Protein AF-A0A6B0GF73-F1 (afdb_monomer)

pLDDT: mean 92.75, std 5.47, range [61.56, 98.31]

Foldseek 3Di:
DDWDADPPDDQFFDFLVRQQCVPVVDPFFQWKKFADDDLVVQCVQHNNDGDPRGTFWIWTDGPFWIWTWGQDDDPVGTHIITPGIDTCPDPVVVVVVVVSVNIDISYHDDPD

Radius of gyration: 13.66 Å; Cα contacts (8 Å, |Δi|>4): 208; chains: 1; bounding box: 36×26×37 Å

Solvent-accessible surface area (backbone atoms only — not comparable to full-atom values): 6375 Å² total; per-residue (Å²): 128,75,74,41,77,38,83,93,60,63,83,60,69,38,40,57,65,58,51,33,49,49,50,76,77,32,94,62,41,43,22,29,33,34,51,86,71,56,71,69,64,42,24,75,62,71,34,95,76,52,62,96,49,59,34,45,37,41,34,41,28,37,94,59,31,38,37,38,36,35,51,42,75,50,101,86,48,59,39,42,25,27,62,52,74,37,44,53,88,42,77,61,21,54,54,47,56,64,57,47,70,74,37,45,77,72,29,74,58,80,89,124

Structure (mmCIF, N/CA/C/O backbone):
data_AF-A0A6B0GF73-F1
#
_entry.id   AF-A0A6B0GF73-F1
#
loop_
_atom_site.group_PDB
_atom_site.id
_atom_site.type_symbol
_atom_site.label_atom_id
_atom_site.label_alt_id
_atom_site.label_comp_id
_atom_site.label_asym_id
_atom_site.label_entity_id
_atom_site.label_seq_id
_atom_site.pdbx_PDB_ins_code
_atom_site.Cartn_x
_atom_site.Cartn_y
_atom_site.Cartn_z
_atom_site.occupancy
_atom_site.B_iso_or_equiv
_atom_site.auth_seq_id
_atom_site.auth_comp_id
_atom_site.auth_asym_id
_atom_site.auth_atom_id
_atom_site.pdbx_PDB_model_num
ATOM 1 N N . MET A 1 1 ? 9.532 2.395 13.136 1.00 61.56 1 MET A N 1
ATOM 2 C CA . MET A 1 1 ? 9.989 1.003 12.900 1.00 61.56 1 MET A CA 1
ATOM 3 C C . MET A 1 1 ? 10.936 0.989 11.703 1.00 61.56 1 MET A C 1
ATOM 5 O O . MET A 1 1 ? 11.073 2.030 11.071 1.00 61.56 1 MET A O 1
ATOM 9 N N . ARG A 1 2 ? 11.662 -0.106 11.435 1.00 79.88 2 ARG A N 1
ATOM 10 C CA . ARG A 1 2 ? 12.432 -0.237 10.180 1.00 79.88 2 ARG A CA 1
ATOM 11 C C . ARG A 1 2 ? 11.573 -0.987 9.157 1.00 79.88 2 ARG A C 1
ATOM 13 O O . ARG A 1 2 ? 10.856 -1.876 9.597 1.00 79.88 2 ARG A O 1
ATOM 20 N N . PRO A 1 3 ? 11.682 -0.682 7.854 1.00 89.81 3 PRO A N 1
ATOM 21 C CA . PRO A 1 3 ? 10.951 -1.413 6.828 1.00 89.81 3 PRO A CA 1
ATOM 22 C C . PRO A 1 3 ? 11.380 -2.882 6.772 1.00 89.81 3 PRO A C 1
ATOM 24 O O . PRO A 1 3 ? 12.570 -3.199 6.907 1.00 89.81 3 PRO A O 1
ATOM 27 N N . GLU A 1 4 ? 10.408 -3.758 6.548 1.00 93.69 4 GLU A N 1
ATOM 28 C CA . GLU A 1 4 ? 10.579 -5.208 6.417 1.00 93.69 4 GLU A CA 1
ATOM 29 C C . GLU A 1 4 ? 10.070 -5.675 5.048 1.00 93.69 4 GLU A C 1
ATOM 31 O O . GLU A 1 4 ? 9.201 -5.018 4.480 1.00 93.69 4 GLU A O 1
ATOM 36 N N . PRO A 1 5 ? 10.600 -6.769 4.470 1.00 94.50 5 PRO A N 1
ATOM 37 C CA . PRO A 1 5 ? 10.071 -7.313 3.219 1.00 94.50 5 PRO A CA 1
ATOM 38 C C . PRO A 1 5 ? 8.569 -7.588 3.326 1.00 94.50 5 PRO A C 1
ATOM 40 O O . PRO A 1 5 ? 8.123 -8.186 4.302 1.00 94.50 5 PRO A O 1
ATOM 43 N N . ALA A 1 6 ? 7.799 -7.163 2.327 1.00 94.94 6 ALA A N 1
ATOM 44 C CA . ALA A 1 6 ? 6.374 -7.454 2.277 1.00 94.94 6 ALA A CA 1
ATOM 45 C C . ALA A 1 6 ? 6.160 -8.824 1.612 1.00 94.94 6 ALA A C 1
ATOM 47 O O . ALA A 1 6 ? 6.121 -8.936 0.386 1.00 94.94 6 ALA A O 1
ATOM 48 N N . ASP A 1 7 ? 6.082 -9.887 2.414 1.00 90.12 7 ASP A N 1
ATOM 49 C CA . ASP A 1 7 ? 5.853 -11.242 1.903 1.00 90.12 7 ASP A CA 1
ATOM 50 C C . ASP A 1 7 ? 4.513 -11.336 1.150 1.00 90.12 7 ASP A C 1
ATOM 52 O O . ASP A 1 7 ? 3.497 -10.792 1.578 1.00 90.12 7 ASP A O 1
ATOM 56 N N . GLY A 1 8 ? 4.509 -12.036 0.011 1.00 89.88 8 GLY A N 1
ATOM 57 C CA . GLY A 1 8 ? 3.320 -12.206 -0.835 1.00 89.88 8 GLY A CA 1
ATOM 58 C C . GLY A 1 8 ? 3.071 -11.082 -1.846 1.00 89.88 8 GLY A C 1
ATOM 59 O O . GLY A 1 8 ? 2.190 -11.227 -2.691 1.00 89.88 8 GLY A O 1
ATOM 60 N N . TRP A 1 9 ? 3.863 -10.007 -1.816 1.00 95.19 9 TRP A N 1
ATOM 61 C CA . TRP A 1 9 ? 3.812 -8.943 -2.819 1.00 95.19 9 TRP A CA 1
ATOM 62 C C . TRP A 1 9 ? 4.583 -9.324 -4.095 1.00 95.19 9 TRP A C 1
ATOM 64 O O . TRP A 1 9 ? 5.525 -10.120 -4.032 1.00 95.19 9 TRP A O 1
ATOM 74 N N . PRO A 1 10 ? 4.197 -8.787 -5.268 1.00 94.75 10 PRO A N 1
ATOM 75 C CA . PRO A 1 10 ? 4.852 -9.105 -6.538 1.00 94.75 10 PRO A CA 1
ATOM 76 C C . PRO A 1 10 ? 6.295 -8.581 -6.609 1.00 94.75 10 PRO A C 1
ATOM 78 O O . PRO A 1 10 ? 6.673 -7.665 -5.893 1.00 94.75 10 PRO A O 1
ATOM 81 N N . ASP A 1 11 ? 7.111 -9.099 -7.531 1.00 92.38 11 ASP A N 1
ATOM 82 C CA . ASP A 1 11 ? 8.503 -8.639 -7.710 1.00 92.38 11 ASP A CA 1
ATOM 83 C C . ASP A 1 11 ? 8.628 -7.231 -8.342 1.00 92.38 11 ASP A C 1
ATOM 85 O O . ASP A 1 11 ? 9.710 -6.637 -8.346 1.00 92.38 11 ASP A O 1
ATOM 89 N N . GLY A 1 12 ? 7.535 -6.692 -8.890 1.00 93.44 12 GLY A N 1
ATOM 90 C CA . GLY A 1 12 ? 7.474 -5.406 -9.592 1.00 93.44 12 GLY A CA 1
ATOM 91 C C . GLY A 1 12 ? 6.456 -4.430 -8.991 1.00 93.44 12 GLY A C 1
ATOM 92 O O . GLY A 1 12 ? 5.748 -4.792 -8.048 1.00 93.44 12 GLY A O 1
ATOM 93 N N . PRO A 1 13 ? 6.350 -3.206 -9.543 1.00 96.25 13 PRO A N 1
ATOM 94 C CA . PRO A 1 13 ? 5.303 -2.267 -9.152 1.00 96.25 13 PRO A CA 1
ATOM 95 C C . PRO A 1 13 ? 3.922 -2.873 -9.415 1.00 96.25 13 PRO A C 1
ATOM 97 O O . PRO A 1 13 ? 3.753 -3.734 -10.286 1.00 96.25 13 PRO A O 1
ATOM 100 N N . LEU A 1 14 ? 2.920 -2.401 -8.682 1.00 97.06 14 LEU A N 1
ATOM 101 C CA . LEU A 1 14 ? 1.539 -2.741 -8.987 1.00 97.06 14 LEU A CA 1
ATOM 102 C C . LEU A 1 14 ? 1.059 -1.917 -10.180 1.00 97.06 14 LEU A C 1
ATOM 104 O O . LEU A 1 14 ? 1.572 -0.839 -10.455 1.00 97.06 14 LEU A O 1
ATOM 108 N N . SER A 1 15 ? 0.048 -2.426 -10.874 1.00 96.50 15 SER A N 1
ATOM 109 C CA . SER A 1 15 ? -0.821 -1.575 -11.692 1.00 96.50 15 SER A CA 1
ATOM 110 C C . SER A 1 15 ? -1.914 -0.985 -10.810 1.00 96.50 15 SER A C 1
ATOM 112 O O . SER A 1 15 ? -2.277 -1.579 -9.789 1.00 96.50 15 SER A O 1
ATOM 114 N N . GLU A 1 16 ? -2.533 0.111 -11.240 1.00 95.69 16 GLU A N 1
ATOM 115 C CA . GLU A 1 16 ? -3.712 0.659 -10.562 1.00 95.69 16 GLU A CA 1
ATOM 116 C C . GLU A 1 16 ? -4.832 -0.391 -10.450 1.00 95.69 16 GLU A C 1
ATOM 118 O O . GLU A 1 16 ? -5.538 -0.459 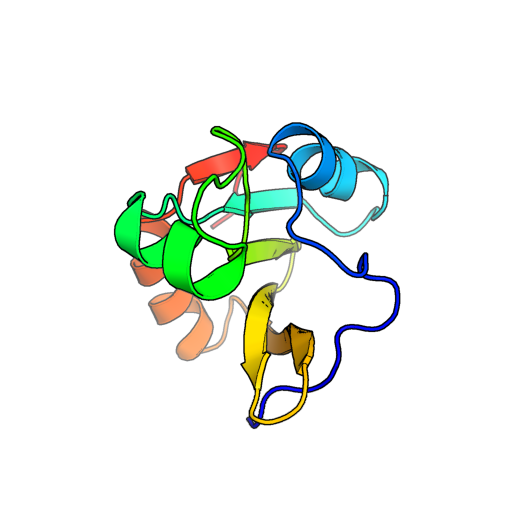-9.447 1.00 95.69 16 GLU A O 1
ATOM 123 N N . ARG A 1 17 ? -4.984 -1.266 -11.454 1.00 96.62 17 ARG A N 1
ATOM 124 C CA . ARG A 1 17 ? -5.918 -2.399 -11.386 1.00 96.62 17 ARG A CA 1
ATOM 125 C C . ARG A 1 17 ? -5.537 -3.385 -10.278 1.00 96.62 17 ARG A C 1
ATOM 127 O O . ARG A 1 17 ? -6.403 -3.753 -9.495 1.00 96.62 17 ARG A O 1
ATOM 134 N N . ALA A 1 18 ? -4.276 -3.810 -10.219 1.00 96.56 18 ALA A N 1
ATOM 135 C CA . ALA A 1 18 ? -3.830 -4.759 -9.201 1.00 96.56 18 ALA A CA 1
ATOM 136 C C . ALA A 1 18 ? -3.950 -4.173 -7.786 1.00 96.56 18 ALA A C 1
ATOM 138 O O . ALA A 1 18 ? -4.338 -4.886 -6.870 1.00 96.56 18 ALA A O 1
ATOM 139 N N . ALA A 1 19 ? -3.704 -2.869 -7.618 1.00 96.81 19 ALA A N 1
ATOM 140 C CA . ALA A 1 19 ? -3.940 -2.183 -6.351 1.00 96.81 19 ALA A CA 1
ATOM 141 C C . ALA A 1 19 ? -5.422 -2.233 -5.942 1.00 96.81 19 ALA A C 1
ATOM 143 O O . ALA A 1 19 ? -5.729 -2.513 -4.790 1.00 96.81 19 ALA A O 1
ATOM 144 N N . ARG A 1 20 ? -6.360 -2.035 -6.878 1.00 96.69 20 ARG A N 1
ATOM 145 C CA . ARG A 1 20 ? -7.799 -2.173 -6.586 1.00 96.69 20 ARG A CA 1
ATOM 146 C C . ARG A 1 20 ? -8.195 -3.578 -6.164 1.00 96.69 20 ARG A C 1
ATOM 148 O O . ARG A 1 20 ? -9.041 -3.722 -5.285 1.00 96.69 20 ARG A O 1
ATOM 155 N N . ASP A 1 21 ? -7.608 -4.586 -6.803 1.00 96.69 21 ASP A N 1
ATOM 156 C CA . ASP A 1 21 ? -7.927 -5.986 -6.533 1.00 96.69 21 ASP A CA 1
ATOM 157 C C . ASP A 1 21 ? -7.559 -6.379 -5.077 1.00 96.69 21 ASP A C 1
ATOM 159 O O . ASP A 1 21 ? -8.237 -7.229 -4.500 1.00 96.69 21 ASP A O 1
ATOM 163 N N . LEU A 1 22 ? -6.630 -5.656 -4.419 1.00 94.94 22 LEU A N 1
ATOM 164 C CA . LEU A 1 22 ? -6.284 -5.847 -2.996 1.00 94.94 22 LEU A CA 1
ATOM 165 C C . LEU A 1 22 ? -7.474 -5.690 -2.038 1.00 94.94 22 LEU A C 1
ATOM 167 O O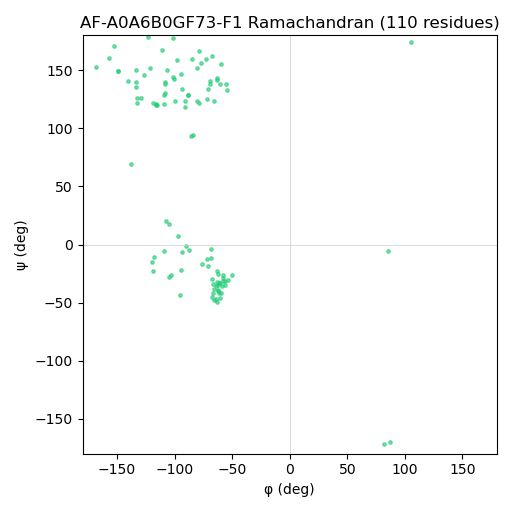 . LEU A 1 22 ? -7.484 -6.330 -0.989 1.00 94.94 22 LEU A O 1
ATOM 171 N N . LEU A 1 23 ? -8.481 -4.880 -2.392 1.00 94.94 23 LEU A N 1
ATOM 172 C CA . LEU A 1 23 ? -9.714 -4.757 -1.602 1.00 94.94 23 LEU A CA 1
ATOM 173 C C . LEU A 1 23 ? -10.483 -6.086 -1.538 1.00 94.94 23 LEU A C 1
ATOM 175 O O . LEU A 1 23 ? -11.173 -6.360 -0.566 1.00 94.94 23 LEU A O 1
ATOM 179 N N . PHE A 1 24 ? -10.407 -6.900 -2.591 1.00 91.75 24 PHE A N 1
ATOM 180 C CA . PHE A 1 24 ? -11.146 -8.160 -2.686 1.00 91.75 24 PHE A CA 1
ATOM 181 C C . PHE A 1 24 ? -10.324 -9.365 -2.224 1.00 91.75 24 PHE A C 1
ATOM 183 O O . PHE A 1 24 ? -10.903 -10.389 -1.865 1.00 91.75 24 PHE A O 1
ATOM 190 N N . ASP A 1 25 ? -8.995 -9.249 -2.223 1.00 91.12 25 ASP A N 1
ATOM 191 C CA . ASP A 1 25 ? -8.087 -10.293 -1.739 1.00 91.12 25 ASP A CA 1
ATOM 192 C C . ASP A 1 25 ? -8.026 -10.369 -0.203 1.00 91.12 25 ASP A C 1
ATOM 194 O O . ASP A 1 25 ? -7.576 -11.377 0.350 1.00 91.12 25 ASP A O 1
ATOM 198 N N . ARG A 1 26 ? -8.484 -9.322 0.495 1.00 90.12 26 ARG A N 1
ATOM 199 C CA . ARG A 1 26 ? -8.470 -9.219 1.958 1.00 90.12 26 ARG A CA 1
ATOM 200 C C . ARG A 1 26 ? -9.816 -8.753 2.503 1.00 90.12 26 ARG A C 1
ATOM 202 O O . ARG A 1 26 ? -10.279 -7.670 2.179 1.00 90.12 26 ARG A O 1
ATOM 209 N N . GLU A 1 27 ? -10.419 -9.562 3.372 1.00 90.50 27 GLU A N 1
ATOM 210 C CA . GLU A 1 27 ? -11.743 -9.282 3.956 1.00 90.50 27 GLU A CA 1
ATOM 211 C C . GLU A 1 27 ? -11.736 -8.125 4.969 1.00 90.50 27 GLU A C 1
ATOM 213 O O . GLU A 1 27 ? -12.792 -7.581 5.276 1.00 90.50 27 GLU A O 1
ATOM 218 N N . ASP A 1 28 ? -10.567 -7.763 5.500 1.00 93.25 28 ASP A N 1
ATOM 219 C CA . ASP A 1 28 ? -10.392 -6.741 6.534 1.00 93.25 28 ASP A CA 1
ATOM 220 C C . ASP A 1 28 ? -10.085 -5.337 5.984 1.00 93.25 28 ASP A C 1
ATOM 222 O O . ASP A 1 28 ? -10.035 -4.372 6.746 1.00 93.25 28 ASP A 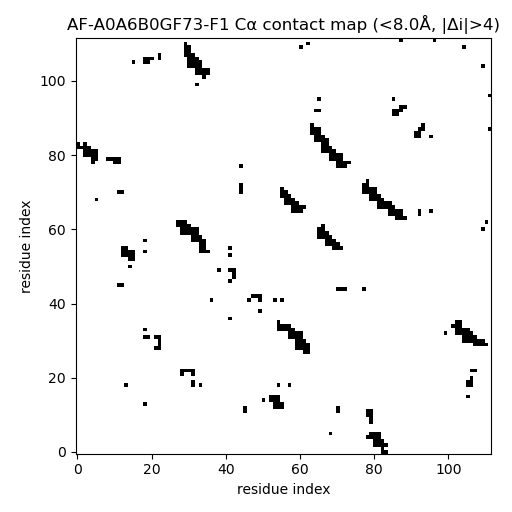O 1
ATOM 226 N N . VAL A 1 29 ? -9.875 -5.211 4.670 1.00 96.44 29 VAL A N 1
ATOM 227 C CA . VAL A 1 29 ? -9.557 -3.939 4.011 1.00 96.44 29 VAL A CA 1
ATOM 228 C C . VAL A 1 29 ? -10.849 -3.229 3.611 1.00 96.44 29 VAL A C 1
ATOM 230 O O . VAL A 1 29 ? -11.700 -3.799 2.932 1.00 96.44 29 VAL A O 1
ATOM 233 N N . VAL A 1 30 ? -10.979 -1.958 3.994 1.00 96.94 30 VAL A N 1
ATOM 234 C CA . VAL A 1 30 ? -12.144 -1.108 3.686 1.00 96.94 30 VAL A CA 1
ATOM 235 C C . VAL A 1 30 ? -11.849 -0.085 2.589 1.00 96.94 30 VAL A C 1
ATOM 237 O O . VAL A 1 30 ? -12.744 0.279 1.823 1.00 96.94 30 VAL A O 1
ATOM 240 N N . ALA A 1 31 ? -10.585 0.330 2.450 1.00 97.56 31 ALA A N 1
ATOM 241 C CA . ALA A 1 31 ? -10.139 1.204 1.371 1.00 97.56 31 ALA A CA 1
ATOM 242 C C . ALA A 1 31 ? -8.682 0.940 0.966 1.00 97.56 31 ALA A C 1
ATOM 244 O O . ALA A 1 31 ? -7.836 0.577 1.786 1.00 97.56 31 ALA A O 1
ATOM 245 N N . VAL A 1 32 ? -8.386 1.169 -0.314 1.00 98.12 32 VAL A N 1
ATOM 246 C CA . VAL A 1 32 ? -7.029 1.126 -0.870 1.00 98.12 32 VAL A CA 1
ATOM 247 C C . VAL A 1 32 ? -6.648 2.509 -1.368 1.00 98.12 32 VAL A C 1
ATOM 249 O O . VAL A 1 32 ? -7.283 3.059 -2.274 1.00 98.12 32 VAL A O 1
ATOM 252 N N . TRP A 1 33 ? -5.571 3.035 -0.801 1.00 98.31 33 TRP A N 1
ATOM 253 C CA . TRP A 1 33 ? -5.005 4.334 -1.122 1.00 98.31 33 TRP A CA 1
ATOM 254 C C . TRP A 1 33 ? -3.696 4.169 -1.883 1.00 98.31 33 TRP A C 1
ATOM 256 O O . TRP A 1 33 ? -2.875 3.324 -1.527 1.00 98.31 33 TRP A O 1
ATOM 266 N N . VAL A 1 34 ? -3.476 5.006 -2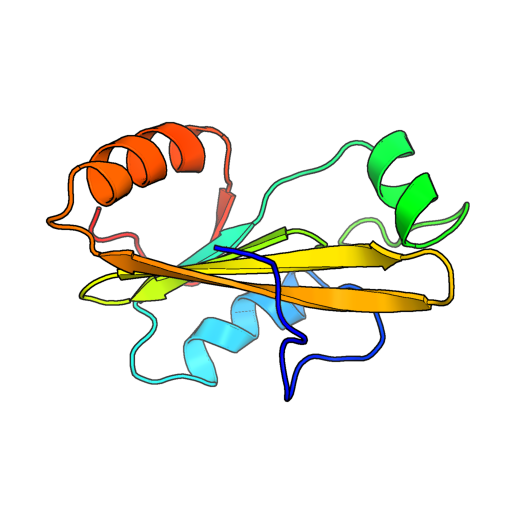.893 1.00 97.75 34 VAL A N 1
ATOM 267 C CA . VAL A 1 34 ? -2.215 5.066 -3.640 1.00 97.75 34 VAL A CA 1
ATOM 268 C C . VAL A 1 34 ? -1.689 6.493 -3.666 1.00 97.75 34 VAL A C 1
ATOM 270 O O . VAL A 1 34 ? -2.475 7.443 -3.716 1.00 97.75 34 VAL A O 1
ATOM 273 N N . MET A 1 35 ? -0.368 6.647 -3.636 1.00 95.62 35 MET A N 1
ATOM 274 C CA . MET A 1 35 ? 0.259 7.936 -3.921 1.00 95.62 35 MET A CA 1
ATOM 275 C C . MET A 1 35 ? 0.514 8.046 -5.422 1.00 95.62 35 MET A C 1
ATOM 277 O O . MET A 1 35 ? 1.130 7.160 -6.019 1.00 95.62 35 MET A O 1
ATOM 281 N N . ASP A 1 36 ? 0.062 9.147 -6.017 1.00 93.38 36 ASP A N 1
ATOM 282 C CA . ASP A 1 36 ? 0.421 9.489 -7.387 1.00 93.38 36 ASP A CA 1
ATOM 283 C C . ASP A 1 36 ? 1.828 10.103 -7.395 1.00 93.38 36 ASP A C 1
ATOM 285 O O . ASP A 1 36 ? 2.089 11.114 -6.740 1.00 93.38 36 ASP A O 1
ATOM 289 N N . HIS A 1 37 ? 2.736 9.483 -8.147 1.00 91.19 37 HIS A N 1
ATOM 290 C CA . HIS A 1 37 ? 4.118 9.936 -8.297 1.00 91.19 37 HIS A CA 1
ATOM 291 C C . HIS A 1 37 ? 4.350 10.557 -9.664 1.00 91.19 37 HIS A C 1
ATOM 293 O O . HIS A 1 37 ? 3.741 10.166 -10.658 1.00 91.19 37 HIS A O 1
ATOM 299 N N . ASP A 1 38 ? 5.273 11.510 -9.729 1.00 90.25 38 ASP A N 1
ATOM 300 C CA . ASP A 1 38 ? 5.719 12.046 -11.006 1.00 90.25 38 ASP A CA 1
ATOM 301 C C . ASP A 1 38 ? 6.613 11.042 -11.762 1.00 90.25 38 ASP A C 1
ATOM 303 O O . ASP A 1 38 ? 7.232 10.145 -11.181 1.00 90.25 38 ASP A O 1
ATOM 307 N N . GLU A 1 39 ? 6.722 11.231 -13.078 1.00 88.19 39 GLU A N 1
ATOM 308 C CA . GLU A 1 39 ? 7.491 10.360 -13.976 1.00 88.19 39 GLU A CA 1
ATOM 309 C C . GLU A 1 39 ? 8.966 10.218 -13.562 1.00 88.19 39 GLU A C 1
ATOM 311 O O . GLU A 1 39 ? 9.555 9.153 -13.755 1.00 88.19 39 GLU A O 1
ATOM 316 N N . THR A 1 40 ? 9.575 11.245 -12.953 1.00 90.38 40 THR A N 1
ATOM 317 C CA . THR A 1 40 ? 10.976 11.185 -12.497 1.00 90.38 40 THR A CA 1
ATOM 318 C C . THR A 1 40 ? 11.119 10.204 -11.343 1.00 90.38 40 THR A C 1
ATOM 320 O O . THR A 1 40 ? 12.037 9.380 -11.336 1.00 90.38 40 THR A O 1
ATOM 323 N N . THR A 1 41 ? 10.201 10.283 -10.379 1.00 89.38 41 THR A N 1
ATOM 324 C CA . THR A 1 41 ? 10.172 9.400 -9.211 1.00 89.38 41 THR A CA 1
ATOM 325 C C . THR A 1 41 ? 9.921 7.953 -9.629 1.00 89.38 41 THR A C 1
ATOM 327 O O . THR A 1 41 ? 10.677 7.060 -9.238 1.00 89.38 41 THR A O 1
ATOM 330 N N . LEU A 1 42 ? 8.938 7.717 -10.504 1.00 90.75 42 LEU A N 1
ATOM 331 C CA . LEU A 1 42 ? 8.679 6.384 -11.051 1.00 90.75 42 LEU A CA 1
ATOM 332 C C . LEU A 1 42 ? 9.888 5.858 -11.829 1.00 90.75 42 LEU A C 1
ATOM 334 O O . LEU A 1 42 ? 10.345 4.743 -11.580 1.00 90.75 42 LEU A O 1
ATOM 338 N N . SER A 1 43 ? 10.486 6.676 -12.697 1.00 90.50 43 SER A N 1
ATOM 339 C CA . SER A 1 43 ? 11.617 6.242 -13.522 1.00 90.50 43 SER A CA 1
ATOM 340 C C . SER A 1 43 ? 12.829 5.789 -12.705 1.00 90.50 43 SER A C 1
ATOM 342 O O . SER A 1 43 ? 13.553 4.873 -13.102 1.00 90.50 43 SER A O 1
ATOM 344 N N . ALA A 1 44 ? 13.052 6.411 -11.545 1.00 89.81 44 ALA A N 1
ATOM 345 C CA . ALA A 1 44 ? 14.123 6.031 -10.632 1.00 89.81 44 ALA A CA 1
ATOM 346 C C . ALA A 1 44 ? 13.904 4.651 -9.983 1.00 89.81 44 ALA A C 1
ATOM 348 O O . ALA A 1 44 ? 14.880 3.972 -9.663 1.00 89.81 44 ALA A O 1
ATOM 349 N N . LEU A 1 45 ? 12.648 4.231 -9.795 1.00 89.50 45 LEU A N 1
ATOM 350 C CA . LEU A 1 45 ? 12.289 2.981 -9.115 1.00 89.50 45 LEU A CA 1
ATOM 351 C C . LEU A 1 45 ? 12.064 1.815 -10.081 1.00 89.50 45 LEU A C 1
ATOM 353 O O . LEU A 1 45 ? 12.530 0.704 -9.820 1.00 89.50 45 LEU A O 1
ATOM 357 N N . VAL A 1 46 ? 11.354 2.061 -11.184 1.00 89.88 46 VAL A N 1
ATOM 358 C CA . VAL A 1 46 ? 10.899 1.018 -12.121 1.00 89.88 46 VAL A CA 1
ATOM 359 C C . VAL A 1 46 ? 11.627 1.044 -13.471 1.00 89.88 46 VAL A C 1
ATOM 361 O O . VAL A 1 46 ? 11.479 0.114 -14.261 1.00 89.88 46 VAL A O 1
ATOM 364 N N . GLY A 1 47 ? 12.483 2.045 -13.708 1.00 88.38 47 GLY A N 1
ATOM 365 C CA . GLY A 1 47 ? 13.289 2.186 -14.924 1.00 88.38 47 GLY A CA 1
ATOM 366 C C . GLY A 1 47 ? 12.779 3.277 -15.876 1.00 88.38 47 GLY A C 1
ATOM 367 O O . GLY A 1 47 ? 11.730 3.854 -15.639 1.00 88.38 47 GLY A O 1
ATOM 368 N N . PRO A 1 48 ? 13.504 3.571 -16.971 1.00 86.81 48 PRO A N 1
ATOM 369 C CA . PRO A 1 48 ? 13.333 4.791 -17.778 1.00 86.81 48 PRO A CA 1
ATOM 370 C C . PRO A 1 48 ? 12.020 4.907 -18.574 1.00 86.81 48 PRO A C 1
ATOM 372 O O . PRO A 1 48 ? 11.828 5.913 -19.245 1.00 86.81 48 PRO A O 1
ATOM 375 N N . ASP A 1 49 ? 11.174 3.880 -18.553 1.00 86.62 49 ASP A N 1
ATOM 376 C CA . ASP A 1 49 ? 9.877 3.830 -19.238 1.00 86.62 49 ASP A CA 1
ATOM 377 C C . ASP A 1 49 ? 8.867 3.181 -18.270 1.00 86.62 49 ASP A C 1
ATOM 379 O O . ASP A 1 49 ? 8.533 1.999 -18.413 1.00 86.62 49 ASP A O 1
ATOM 383 N N . PRO A 1 50 ? 8.501 3.880 -17.175 1.00 86.94 50 PRO A N 1
ATOM 384 C CA . PRO A 1 50 ? 7.540 3.359 -16.214 1.00 86.94 50 PRO A CA 1
ATOM 385 C C . PRO A 1 50 ? 6.171 3.174 -16.887 1.00 86.94 50 PRO A C 1
ATOM 387 O O . PRO A 1 50 ? 5.772 4.023 -17.683 1.00 86.94 50 PRO A O 1
ATOM 390 N N . PRO A 1 51 ? 5.409 2.119 -16.550 1.00 88.88 51 PRO A N 1
ATOM 391 C CA . PRO A 1 51 ? 3.999 2.062 -16.919 1.00 88.88 51 PRO A CA 1
ATOM 392 C C . PRO A 1 51 ? 3.253 3.300 -16.404 1.00 88.88 51 PRO A C 1
ATOM 394 O O . PRO A 1 51 ? 3.453 3.699 -15.256 1.00 88.88 51 PRO A O 1
ATOM 397 N N . ASP A 1 52 ? 2.361 3.866 -17.223 1.00 88.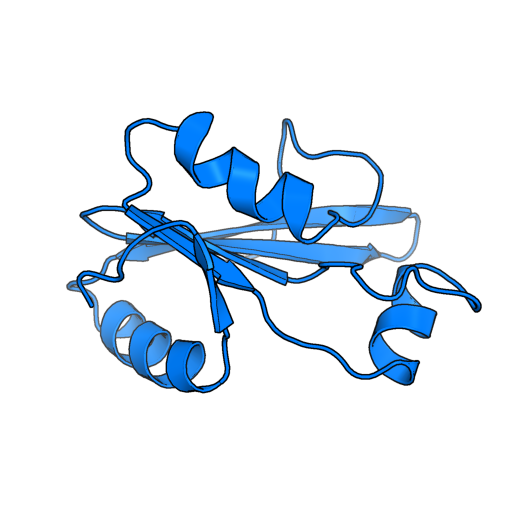44 52 ASP A N 1
ATOM 398 C CA . ASP A 1 52 ? 1.574 5.060 -16.866 1.00 88.44 52 ASP A CA 1
ATOM 399 C C . ASP A 1 52 ? 0.722 4.860 -15.598 1.00 88.44 52 ASP A C 1
ATOM 401 O O . ASP A 1 52 ? 0.375 5.818 -14.912 1.00 88.44 52 ASP A O 1
ATOM 405 N N . ASP A 1 53 ? 0.361 3.612 -15.295 1.00 93.06 53 ASP A N 1
ATOM 406 C CA . ASP A 1 53 ? -0.447 3.211 -14.145 1.00 93.06 53 ASP A CA 1
ATOM 407 C C . ASP A 1 53 ? 0.367 2.495 -13.055 1.00 93.06 53 ASP A C 1
ATOM 409 O O . ASP A 1 53 ? -0.204 1.764 -12.239 1.00 93.06 53 ASP A O 1
ATOM 413 N N . ALA A 1 54 ? 1.694 2.674 -13.046 1.00 95.50 54 ALA A N 1
ATOM 414 C CA . ALA A 1 54 ? 2.570 2.089 -12.041 1.00 95.50 54 ALA A CA 1
ATOM 415 C C . ALA A 1 54 ? 2.300 2.679 -10.650 1.00 95.50 54 ALA A C 1
ATOM 417 O O . ALA A 1 54 ? 2.428 3.878 -10.411 1.00 95.50 54 ALA A O 1
ATOM 418 N N . VAL A 1 55 ? 1.995 1.796 -9.706 1.00 96.94 55 VAL A N 1
ATOM 419 C CA . VAL A 1 55 ? 1.774 2.097 -8.295 1.00 96.94 55 VAL A CA 1
ATOM 420 C C . VAL A 1 55 ? 2.942 1.539 -7.490 1.00 96.94 55 VAL A C 1
ATOM 422 O O . VAL A 1 55 ? 3.210 0.333 -7.505 1.00 96.94 55 VAL A O 1
ATOM 425 N N . VAL A 1 56 ? 3.630 2.432 -6.780 1.00 96.69 56 VAL A N 1
ATOM 426 C CA . VAL A 1 56 ? 4.803 2.114 -5.949 1.00 96.69 56 VAL A CA 1
ATOM 427 C C . VAL A 1 56 ? 4.597 2.420 -4.469 1.00 96.69 56 VAL A C 1
ATOM 429 O O . VAL A 1 56 ? 5.388 1.950 -3.668 1.00 96.69 56 VAL A O 1
ATOM 432 N N . ASP A 1 57 ? 3.529 3.119 -4.086 1.00 97.25 57 ASP A N 1
ATOM 433 C CA . ASP A 1 57 ? 3.160 3.347 -2.686 1.00 97.25 57 ASP A CA 1
ATOM 434 C C . ASP A 1 57 ? 1.676 3.059 -2.493 1.00 97.25 57 ASP A C 1
ATOM 436 O O . ASP A 1 57 ? 0.826 3.598 -3.209 1.00 97.25 57 ASP A O 1
ATOM 440 N N . VAL A 1 58 ? 1.382 2.187 -1.531 1.00 97.88 58 VAL A N 1
ATOM 441 C CA . VAL A 1 58 ? 0.035 1.712 -1.217 1.00 97.88 58 VAL A CA 1
ATOM 442 C C . VAL A 1 58 ? -0.186 1.775 0.283 1.00 97.88 58 VAL A C 1
ATOM 444 O O . VAL A 1 58 ? 0.651 1.322 1.065 1.00 97.88 58 VAL A O 1
ATOM 447 N N . VAL A 1 59 ? -1.349 2.278 0.681 1.00 97.81 59 VAL A N 1
ATOM 448 C CA . VAL A 1 59 ? -1.841 2.159 2.052 1.00 97.81 59 VAL A CA 1
ATOM 449 C C . VAL A 1 59 ? -3.144 1.377 2.024 1.00 97.81 59 VAL A C 1
ATOM 451 O O . VAL A 1 59 ? -4.099 1.765 1.348 1.00 97.81 59 VAL A O 1
ATOM 454 N N . LEU A 1 60 ? -3.171 0.264 2.751 1.00 97.44 60 LEU A N 1
ATOM 455 C CA . LEU A 1 60 ? -4.393 -0.487 3.006 1.00 97.44 60 LEU A CA 1
ATOM 456 C C . LEU A 1 60 ? -5.007 0.051 4.291 1.00 97.44 60 LEU A C 1
ATOM 458 O O . LEU A 1 60 ? -4.385 0.017 5.352 1.00 97.44 60 LEU A O 1
ATOM 462 N N . GLU A 1 61 ? -6.212 0.587 4.185 1.00 97.62 61 GLU A N 1
ATOM 463 C CA . GLU A 1 61 ? -7.000 0.982 5.341 1.00 97.62 61 GLU A CA 1
ATOM 464 C C . GLU A 1 61 ? -7.874 -0.199 5.752 1.00 97.62 61 GLU A C 1
ATOM 466 O O . GLU A 1 61 ? -8.659 -0.702 4.946 1.00 97.62 61 GLU A O 1
ATOM 471 N N . THR A 1 62 ? -7.747 -0.620 7.005 1.00 96.44 62 THR A N 1
ATOM 472 C CA . THR A 1 62 ? -8.648 -1.584 7.643 1.00 96.44 62 THR A CA 1
ATOM 473 C C . THR A 1 62 ? -9.629 -0.849 8.554 1.00 96.44 62 THR A C 1
ATOM 475 O O . THR A 1 62 ? -9.536 0.372 8.735 1.00 96.44 62 THR A O 1
ATOM 478 N N . GLU A 1 63 ? -10.563 -1.569 9.177 1.00 94.38 63 GLU A N 1
ATOM 479 C CA . GLU A 1 63 ? -11.467 -0.990 10.189 1.00 94.38 63 GLU A CA 1
ATOM 480 C C . GLU A 1 63 ? -10.688 -0.268 11.310 1.00 94.38 63 GLU A C 1
ATOM 482 O O . GLU A 1 63 ? -11.129 0.739 11.864 1.00 94.38 63 GLU A O 1
ATOM 487 N N . ASP A 1 64 ? -9.477 -0.740 11.598 1.00 95.38 64 ASP A N 1
ATOM 488 C CA . ASP A 1 64 ? -8.745 -0.447 12.822 1.00 95.38 64 ASP A CA 1
ATOM 489 C C . ASP A 1 64 ? -7.398 0.277 12.618 1.00 95.38 64 ASP A C 1
ATOM 491 O O . ASP A 1 64 ? -6.865 0.897 13.553 1.00 95.38 64 ASP A O 1
ATOM 495 N N . ALA A 1 65 ? -6.800 0.166 11.431 1.00 96.81 65 ALA A N 1
ATOM 496 C CA . ALA A 1 65 ? -5.422 0.577 11.186 1.00 96.81 65 ALA A CA 1
ATOM 497 C C . ALA A 1 65 ? -5.160 0.980 9.727 1.00 96.81 65 ALA A C 1
ATOM 499 O O . ALA A 1 65 ? -5.983 0.782 8.835 1.00 96.81 65 ALA A O 1
ATOM 500 N N . PHE A 1 66 ? -3.974 1.536 9.506 1.00 9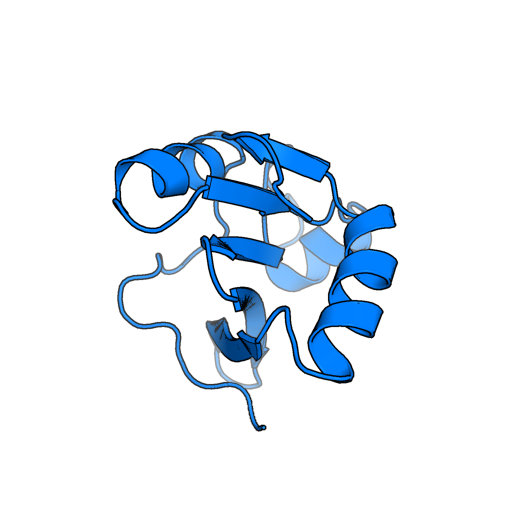7.00 66 PHE A N 1
ATOM 501 C CA . PHE A 1 66 ? -3.391 1.785 8.194 1.00 97.00 66 PHE A CA 1
ATOM 502 C C . PHE A 1 66 ? -2.137 0.924 8.034 1.00 97.00 66 PHE A C 1
ATOM 504 O O . PHE A 1 66 ? -1.186 1.070 8.802 1.00 97.00 66 PHE A O 1
ATOM 511 N N . GLU A 1 67 ? -2.115 0.041 7.041 1.00 96.69 67 GLU A N 1
ATOM 512 C CA . GLU A 1 67 ? -0.946 -0.764 6.682 1.00 96.69 67 GLU A CA 1
ATOM 513 C C . GLU A 1 67 ? -0.239 -0.134 5.482 1.00 96.69 67 GLU A C 1
ATOM 515 O O . GLU A 1 67 ? -0.842 0.072 4.429 1.00 96.69 67 GLU A O 1
ATOM 520 N N . MET A 1 68 ? 1.045 0.184 5.635 1.00 96.81 68 MET A N 1
ATOM 521 C CA . MET A 1 68 ? 1.797 0.971 4.654 1.00 96.81 68 MET A CA 1
ATOM 522 C C . MET A 1 68 ? 2.798 0.105 3.896 1.00 96.81 68 MET A C 1
ATOM 524 O O . MET A 1 68 ? 3.616 -0.587 4.515 1.00 96.81 68 MET A O 1
ATOM 528 N N . TYR A 1 69 ? 2.787 0.210 2.569 1.00 97.38 69 TYR A N 1
ATOM 529 C CA . TYR A 1 69 ? 3.647 -0.549 1.669 1.00 97.38 69 TYR A CA 1
ATOM 530 C C . TYR A 1 69 ? 4.281 0.348 0.609 1.00 97.38 69 TYR A C 1
ATOM 532 O O . TYR A 1 69 ? 3.614 1.209 0.040 1.00 97.38 69 TYR A O 1
ATOM 540 N N . SER A 1 70 ? 5.558 0.108 0.307 1.00 96.75 70 SER A N 1
ATOM 541 C CA . SER A 1 70 ? 6.282 0.834 -0.743 1.00 96.75 70 SER A CA 1
ATOM 542 C C . SER A 1 70 ? 7.203 -0.081 -1.543 1.00 96.75 70 SER A C 1
ATOM 544 O O . SER A 1 70 ? 7.882 -0.943 -0.975 1.00 96.75 70 SER A O 1
ATOM 546 N N . TYR A 1 71 ? 7.270 0.120 -2.856 1.00 96.44 71 TYR A N 1
ATOM 547 C CA . TYR A 1 71 ? 8.228 -0.506 -3.756 1.00 96.44 71 TYR A CA 1
ATOM 548 C C . TYR A 1 71 ? 9.530 0.297 -3.741 1.00 96.44 71 TYR A C 1
ATOM 550 O O . TYR A 1 71 ? 9.697 1.289 -4.445 1.00 96.44 71 TYR A O 1
ATOM 558 N N . THR A 1 72 ? 10.465 -0.124 -2.894 1.00 93.06 72 THR A N 1
ATOM 559 C CA . THR A 1 72 ? 11.662 0.653 -2.557 1.00 93.06 72 THR A CA 1
ATOM 560 C C . THR A 1 72 ? 12.922 0.057 -3.176 1.00 93.06 72 THR A C 1
ATOM 562 O O . THR A 1 72 ? 13.143 -1.158 -3.141 1.00 93.06 72 THR A O 1
ATOM 565 N N . HIS A 1 73 ? 13.793 0.926 -3.699 1.00 91.12 73 HIS A N 1
ATOM 566 C CA . HIS A 1 73 ? 15.124 0.548 -4.168 1.00 91.12 73 HIS A CA 1
ATOM 567 C C . HIS A 1 73 ? 16.118 0.427 -3.004 1.00 91.12 73 HIS A C 1
ATOM 569 O O . HIS A 1 73 ? 16.353 1.382 -2.263 1.00 91.12 73 HIS A O 1
ATOM 575 N N . TYR A 1 74 ? 16.739 -0.744 -2.871 1.00 86.81 74 TYR A N 1
ATOM 576 C CA . TYR A 1 74 ? 17.867 -1.005 -1.977 1.00 86.81 74 TYR A CA 1
ATOM 577 C C . TYR A 1 74 ? 19.143 -1.253 -2.784 1.00 86.81 74 TYR A C 1
ATOM 579 O O . TYR A 1 74 ? 19.089 -1.528 -3.978 1.00 86.81 74 TYR A O 1
ATOM 587 N N . GLU A 1 75 ? 20.297 -1.247 -2.106 1.00 85.12 75 GLU A N 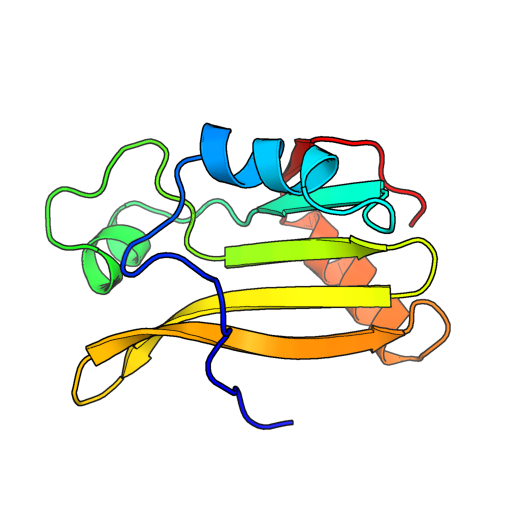1
ATOM 588 C CA . GLU A 1 75 ? 21.628 -1.415 -2.720 1.00 85.12 75 GLU A CA 1
ATOM 589 C C . GLU A 1 75 ? 21.755 -2.629 -3.658 1.00 85.12 75 GLU A C 1
ATOM 591 O O . GLU A 1 75 ? 22.595 -2.626 -4.556 1.00 85.12 75 GLU A O 1
ATOM 596 N N . THR A 1 76 ? 20.953 -3.679 -3.452 1.00 84.38 76 THR A N 1
ATOM 597 C CA . TH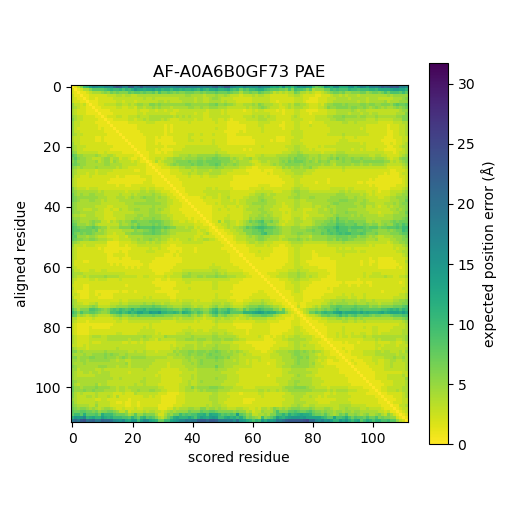R A 1 76 ? 21.047 -4.939 -4.202 1.00 84.38 76 THR A CA 1
ATOM 598 C C . THR A 1 76 ? 19.795 -5.312 -4.992 1.00 84.38 76 THR A C 1
ATOM 600 O O . THR A 1 76 ? 19.881 -6.200 -5.839 1.00 84.38 76 THR A O 1
ATOM 603 N N . ALA A 1 77 ? 18.646 -4.684 -4.726 1.00 86.44 77 ALA A N 1
ATOM 604 C CA . ALA A 1 77 ? 17.374 -5.002 -5.374 1.00 86.44 77 ALA A CA 1
ATOM 605 C C . ALA A 1 77 ? 16.313 -3.932 -5.086 1.00 86.44 77 ALA A C 1
ATOM 607 O O . ALA A 1 77 ? 16.316 -3.321 -4.017 1.00 86.44 77 ALA A O 1
ATOM 608 N N . THR A 1 78 ? 15.353 -3.784 -5.995 1.00 92.75 78 THR A N 1
ATOM 609 C CA . THR A 1 78 ? 14.089 -3.090 -5.721 1.00 92.75 78 THR A CA 1
ATOM 610 C C . THR A 1 78 ? 13.047 -4.122 -5.294 1.00 92.75 78 THR A C 1
ATOM 612 O O . THR A 1 78 ? 12.966 -5.190 -5.900 1.00 92.75 78 THR A O 1
ATOM 615 N N . ARG A 1 79 ? 12.299 -3.854 -4.220 1.00 95.31 79 ARG A N 1
ATOM 616 C CA . ARG A 1 79 ? 11.274 -4.774 -3.699 1.00 95.31 79 ARG A CA 1
ATOM 617 C C . ARG A 1 79 ? 10.221 -4.050 -2.873 1.00 95.31 79 ARG A C 1
ATOM 619 O O . ARG A 1 79 ? 10.495 -2.983 -2.324 1.00 95.31 79 ARG A O 1
ATOM 626 N N . TRP A 1 80 ? 9.066 -4.686 -2.705 1.00 97.56 80 TRP A N 1
ATOM 627 C CA . TRP A 1 80 ? 8.061 -4.233 -1.750 1.00 97.56 80 TRP A CA 1
ATOM 628 C C . TRP A 1 80 ? 8.514 -4.432 -0.310 1.00 97.56 80 TRP A C 1
ATOM 630 O O . TRP A 1 80 ? 9.078 -5.469 0.064 1.00 97.56 80 TRP A O 1
ATOM 640 N N . VAL A 1 81 ? 8.232 -3.424 0.503 1.00 96.81 81 VAL A N 1
ATOM 641 C CA . VAL A 1 81 ? 8.427 -3.446 1.947 1.00 96.81 81 VAL A CA 1
ATOM 642 C C . VAL A 1 81 ? 7.202 -2.914 2.663 1.00 96.81 81 VAL A C 1
ATOM 644 O O . VAL A 1 81 ? 6.493 -2.066 2.130 1.00 96.81 81 VAL A O 1
ATOM 647 N N . THR A 1 82 ? 6.975 -3.410 3.874 1.00 96.69 82 THR A N 1
ATOM 648 C CA . THR A 1 82 ? 5.988 -2.873 4.806 1.00 96.69 82 THR A CA 1
ATOM 649 C C . THR A 1 82 ? 6.673 -2.008 5.857 1.00 96.69 82 THR A C 1
ATOM 651 O O . THR A 1 82 ? 7.776 -2.319 6.320 1.00 96.69 82 THR A O 1
ATOM 654 N N . PHE A 1 83 ? 6.016 -0.918 6.246 1.00 93.94 83 PHE A N 1
ATOM 655 C CA . PHE A 1 83 ? 6.436 -0.067 7.365 1.00 93.94 83 PHE A CA 1
ATOM 656 C C . PHE A 1 83 ? 5.699 -0.406 8.669 1.00 93.94 83 PHE A C 1
ATOM 658 O O . PHE A 1 83 ? 5.890 0.280 9.678 1.00 93.94 83 PHE A O 1
ATOM 665 N N . GLY A 1 84 ? 4.923 -1.493 8.656 1.00 93.62 84 GLY A N 1
ATOM 666 C CA . GLY A 1 84 ? 4.043 -1.909 9.736 1.00 93.62 84 GLY A CA 1
ATOM 667 C C . GLY A 1 84 ? 2.662 -1.266 9.640 1.00 93.62 84 GLY A C 1
ATOM 668 O O . GLY A 1 84 ? 2.303 -0.640 8.640 1.00 93.62 84 GLY A O 1
ATOM 669 N N . GLU A 1 85 ? 1.902 -1.444 10.713 1.00 94.38 85 GLU A N 1
ATOM 670 C CA . GLU A 1 85 ? 0.566 -0.886 10.892 1.00 94.38 85 GLU A CA 1
ATOM 671 C C . GLU A 1 85 ? 0.602 0.356 11.793 1.00 94.38 85 GLU A C 1
ATOM 673 O O . GLU A 1 85 ? 1.359 0.418 12.766 1.00 94.38 85 GLU A O 1
ATOM 678 N N . GLU A 1 86 ? -0.249 1.332 11.488 1.00 95.88 86 GLU A N 1
ATOM 679 C CA . GLU A 1 86 ? -0.533 2.470 12.357 1.00 95.88 86 GLU A CA 1
ATOM 680 C C . GLU A 1 86 ? -2.000 2.435 12.786 1.00 95.88 86 GLU A C 1
ATOM 682 O O . GLU A 1 86 ? -2.912 2.477 11.959 1.00 95.88 86 GLU A O 1
ATOM 687 N N . ARG A 1 87 ? -2.244 2.349 14.095 1.00 96.19 87 ARG A N 1
ATOM 688 C CA . ARG A 1 87 ? -3.601 2.233 14.649 1.00 96.19 87 ARG A CA 1
ATOM 689 C C . ARG A 1 87 ? -4.349 3.554 14.482 1.00 96.19 87 ARG A C 1
ATOM 691 O O . ARG A 1 87 ? -3.843 4.602 14.871 1.00 96.19 87 ARG A O 1
ATOM 698 N N . LYS A 1 88 ? -5.602 3.510 14.023 1.00 94.00 88 LYS A N 1
ATOM 699 C CA . LYS A 1 88 ? -6.435 4.710 13.806 1.00 94.00 88 LYS A CA 1
ATOM 700 C C . LYS A 1 88 ? -6.632 5.569 15.060 1.00 94.00 88 LYS A C 1
ATOM 702 O O . LYS A 1 88 ? -6.783 6.785 14.941 1.00 94.00 88 LYS A O 1
ATOM 707 N N . GLU A 1 89 ? -6.652 4.938 16.233 1.00 93.50 89 GLU A N 1
ATOM 708 C CA . GLU A 1 89 ? -6.834 5.587 17.541 1.00 93.50 89 GLU A CA 1
ATOM 709 C C . GLU A 1 89 ? -5.522 6.082 18.179 1.00 93.50 89 GLU A C 1
ATOM 711 O O . GLU A 1 89 ? -5.554 6.705 19.242 1.00 93.50 89 GLU A O 1
ATOM 716 N N . SER A 1 90 ? -4.361 5.802 17.574 1.00 93.69 90 SER A N 1
ATOM 717 C CA . SER A 1 90 ? -3.078 6.311 18.061 1.00 93.69 90 SER A CA 1
ATOM 718 C C . SER A 1 90 ? -2.871 7.776 17.647 1.00 93.69 90 SER A C 1
ATOM 720 O O . SER A 1 90 ? -3.542 8.302 16.757 1.00 93.69 90 SER A O 1
ATOM 722 N N . GLU A 1 91 ? -1.879 8.438 18.248 1.00 90.12 91 GLU A N 1
ATOM 723 C CA . GLU A 1 91 ? -1.421 9.756 17.780 1.00 90.12 91 GLU A CA 1
ATOM 724 C C . GLU A 1 91 ? -0.931 9.705 16.319 1.00 90.12 91 GLU A C 1
ATOM 726 O O . GLU A 1 91 ? -1.172 10.633 15.543 1.00 90.12 91 GLU A O 1
ATOM 731 N N . GLY A 1 92 ? -0.297 8.595 15.922 1.00 91.62 92 GLY A N 1
ATOM 732 C CA . GLY A 1 92 ? 0.141 8.359 14.548 1.00 91.62 92 GLY A CA 1
ATOM 733 C C . GLY A 1 92 ? -1.029 8.209 13.576 1.00 91.62 92 GLY A C 1
ATOM 734 O O . GLY A 1 92 ? -0.959 8.723 12.463 1.00 91.62 92 GLY A O 1
ATOM 735 N N . GLY A 1 93 ? -2.149 7.624 14.012 1.00 92.25 93 GLY A N 1
ATOM 736 C CA . GLY A 1 93 ? -3.361 7.492 13.204 1.00 92.25 93 GLY A CA 1
ATOM 737 C C . GLY A 1 93 ? -3.965 8.834 12.782 1.00 92.25 93 GLY A C 1
ATOM 738 O O . GLY A 1 93 ? -4.511 8.945 11.687 1.00 92.25 93 GLY A O 1
ATOM 739 N N . GLY A 1 94 ? -3.847 9.877 13.610 1.00 91.81 94 GLY A N 1
ATOM 740 C CA . GLY A 1 94 ? -4.225 11.242 13.218 1.00 91.81 94 GLY A CA 1
ATOM 741 C C . GLY A 1 94 ? -3.321 11.791 12.112 1.00 91.81 94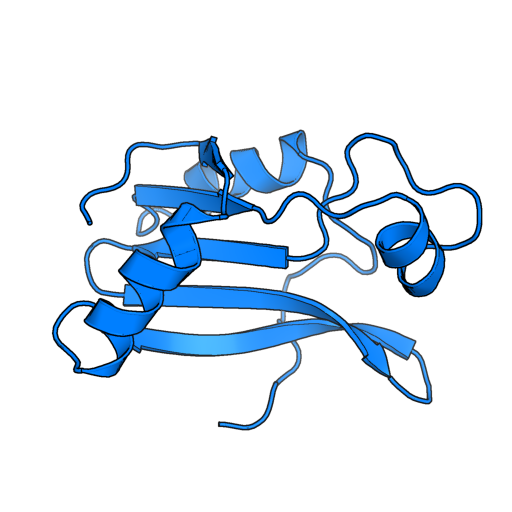 GLY A C 1
ATOM 742 O O . GLY A 1 94 ? -3.805 12.239 11.078 1.00 91.81 94 GLY A O 1
ATOM 743 N N . THR A 1 95 ? -2.003 11.651 12.289 1.00 92.81 95 THR A N 1
ATOM 744 C CA . THR A 1 95 ? -1.002 12.085 11.295 1.00 92.81 95 THR A CA 1
ATOM 745 C C . THR A 1 95 ? -1.144 11.333 9.969 1.00 92.81 95 THR A C 1
ATOM 747 O O . THR A 1 95 ? -0.934 11.907 8.900 1.00 92.81 95 THR A O 1
ATOM 750 N N . MET A 1 96 ? -1.525 10.055 10.018 1.00 93.81 96 MET A N 1
ATOM 751 C CA . MET A 1 96 ? -1.726 9.260 8.814 1.00 93.81 96 MET A CA 1
ATOM 752 C C . MET A 1 96 ? -2.912 9.766 7.994 1.00 93.81 96 MET A C 1
ATOM 754 O O . MET A 1 96 ? -2.782 9.909 6.784 1.00 93.81 96 MET A O 1
ATOM 758 N N . ARG A 1 97 ? -4.033 10.126 8.634 1.00 92.94 97 ARG A N 1
ATOM 759 C CA . ARG A 1 97 ? -5.186 10.722 7.935 1.00 92.94 97 ARG A CA 1
ATOM 760 C C . ARG A 1 97 ? -4.826 12.031 7.237 1.00 92.94 97 ARG A C 1
ATOM 762 O O . ARG A 1 97 ? -5.226 12.234 6.097 1.00 92.94 97 ARG A O 1
ATOM 769 N N . ASP A 1 98 ? -4.043 12.885 7.898 1.00 92.75 98 ASP A N 1
ATOM 770 C CA . ASP A 1 98 ? -3.544 14.120 7.283 1.00 92.75 98 ASP A CA 1
ATOM 771 C C . ASP A 1 98 ? -2.639 13.813 6.079 1.00 92.75 98 ASP A C 1
ATOM 773 O O . ASP A 1 98 ? -2.746 14.460 5.044 1.00 92.75 98 ASP A O 1
ATOM 777 N N . THR A 1 99 ? -1.785 12.790 6.187 1.00 92.38 99 THR A N 1
ATOM 778 C CA . THR A 1 99 ? -0.899 12.348 5.096 1.00 92.38 99 THR A CA 1
ATOM 779 C C . THR A 1 99 ? -1.688 11.775 3.913 1.00 92.38 99 THR A C 1
ATOM 781 O O . THR A 1 99 ? -1.341 12.020 2.760 1.00 92.38 99 THR A O 1
ATOM 784 N N . LEU A 1 100 ? -2.771 11.038 4.177 1.00 94.38 100 LEU A N 1
ATOM 785 C CA . LEU A 1 100 ? -3.640 10.461 3.148 1.00 94.38 100 LEU A CA 1
ATOM 786 C C . LEU A 1 100 ? -4.443 11.514 2.370 1.00 94.38 100 LEU A C 1
ATOM 788 O O . LEU A 1 100 ? -4.992 11.190 1.322 1.00 94.38 100 LEU A O 1
ATOM 792 N N . ALA A 1 101 ? -4.476 12.776 2.810 1.00 91.06 101 ALA A N 1
ATOM 793 C CA . ALA A 1 101 ? -5.091 13.855 2.037 1.00 91.06 101 ALA A CA 1
ATOM 794 C C . ALA A 1 101 ? -4.395 14.096 0.682 1.00 91.06 101 ALA A C 1
ATOM 796 O O . ALA A 1 101 ? -5.034 14.578 -0.253 1.00 91.06 101 ALA A O 1
ATOM 797 N N . ASP A 1 102 ? -3.112 13.739 0.573 1.00 91.75 102 ASP A N 1
ATOM 798 C CA . ASP A 1 102 ? -2.335 13.783 -0.671 1.00 91.75 102 ASP A CA 1
ATOM 799 C C . ASP A 1 102 ? -2.404 12.461 -1.470 1.00 91.75 102 ASP A C 1
ATOM 801 O O . ASP A 1 102 ? -1.826 12.354 -2.551 1.00 91.75 102 ASP A O 1
ATOM 805 N N . TYR A 1 103 ? -3.108 11.447 -0.955 1.00 95.69 103 TYR A N 1
ATOM 806 C CA . TYR A 1 103 ? -3.295 10.150 -1.607 1.00 95.69 103 TYR A CA 1
ATOM 807 C C . TYR A 1 103 ? -4.644 10.084 -2.326 1.00 95.69 103 TYR A C 1
ATOM 809 O O . TYR A 1 103 ? -5.605 10.789 -2.009 1.00 95.69 103 TYR A O 1
ATOM 817 N N . ARG A 1 104 ? -4.743 9.165 -3.287 1.00 96.25 104 ARG A N 1
ATOM 818 C CA . ARG A 1 104 ? -5.968 8.873 -4.031 1.00 96.25 104 ARG A CA 1
ATOM 819 C C . ARG A 1 104 ? -6.518 7.507 -3.634 1.00 96.25 104 ARG A C 1
ATOM 821 O O . ARG A 1 104 ? -5.809 6.505 -3.698 1.00 96.25 104 ARG A O 1
ATOM 828 N N . ILE A 1 105 ? -7.803 7.446 -3.288 1.00 96.75 105 ILE A N 1
ATOM 829 C CA . ILE A 1 105 ? -8.511 6.169 -3.121 1.00 96.75 105 ILE A CA 1
ATOM 830 C C . ILE A 1 105 ? -8.734 5.553 -4.504 1.00 96.75 105 ILE A C 1
ATOM 832 O O . ILE A 1 105 ? -9.327 6.183 -5.384 1.00 96.75 105 ILE A O 1
ATOM 836 N N . VAL A 1 106 ? -8.290 4.310 -4.696 1.00 96.94 106 VAL A N 1
ATOM 837 C CA . VAL A 1 106 ? -8.507 3.560 -5.946 1.00 96.94 106 VAL A CA 1
ATOM 838 C C . VAL A 1 106 ? -9.613 2.518 -5.825 1.00 96.94 106 VAL A C 1
ATOM 840 O O . VAL A 1 106 ? -10.242 2.203 -6.840 1.00 96.94 106 VAL A O 1
ATOM 843 N N . ALA A 1 107 ? -9.873 2.017 -4.614 1.00 96.25 107 ALA A N 1
ATOM 844 C CA . ALA A 1 107 ? -10.945 1.076 -4.303 1.00 96.25 107 ALA A CA 1
ATOM 845 C C . ALA A 1 107 ? -11.455 1.268 -2.867 1.00 96.25 107 ALA A C 1
ATOM 847 O O . ALA A 1 107 ? -10.681 1.622 -1.979 1.00 96.25 107 ALA A O 1
ATOM 848 N N . GLY A 1 108 ? -12.742 0.981 -2.654 1.00 94.81 108 GLY A N 1
ATOM 849 C CA . GLY A 1 108 ? -13.393 1.071 -1.346 1.00 94.81 108 GLY A CA 1
ATOM 850 C C . GLY A 1 108 ? -13.836 2.487 -0.984 1.00 94.81 108 GLY A C 1
ATOM 851 O O . GLY A 1 108 ? -13.800 3.400 -1.813 1.00 94.81 108 GLY A O 1
ATOM 852 N N . GLU A 1 109 ? -14.281 2.650 0.257 1.00 90.75 109 GLU A N 1
ATOM 853 C CA . GLU A 1 109 ? -14.699 3.925 0.839 1.00 90.75 109 GLU A CA 1
ATOM 854 C C . GLU A 1 109 ? -13.965 4.080 2.168 1.00 90.75 109 GLU A C 1
ATOM 856 O O . GLU A 1 109 ? -13.995 3.177 3.001 1.00 90.75 109 GLU A O 1
ATOM 861 N N . SER A 1 110 ? -13.264 5.198 2.356 1.00 86.69 110 SER A N 1
ATOM 862 C CA . SER A 1 110 ? -12.550 5.422 3.611 1.00 86.69 110 SER A CA 1
ATOM 863 C C . SER A 1 110 ? -13.524 5.656 4.760 1.00 86.69 110 SER A C 1
ATOM 865 O O . SER A 1 110 ? -14.511 6.380 4.616 1.00 86.69 110 SER A O 1
ATOM 867 N N . GLU A 1 111 ? -13.191 5.089 5.916 1.00 78.19 111 GLU A N 1
ATOM 868 C CA . GLU A 1 111 ? -13.909 5.276 7.178 1.00 78.19 111 GLU A CA 1
ATOM 869 C C . GLU A 1 111 ? -13.140 6.201 8.137 1.00 78.19 111 GLU A C 1
ATOM 871 O O . GLU A 1 111 ? -13.353 6.175 9.353 1.00 78.19 111 GLU A O 1
ATOM 876 N N . SER A 1 112 ? -12.186 6.968 7.598 1.00 66.50 112 SER A N 1
ATOM 877 C CA . SER A 1 112 ? -11.284 7.839 8.356 1.00 66.50 112 SER A CA 1
ATOM 878 C C . SER A 1 112 ? -11.944 9.052 8.996 1.00 66.50 112 SER A C 1
ATOM 880 O O . SER A 1 112 ? -12.877 9.650 8.414 1.00 66.50 112 SER A O 1
#

Secondary structure (DSSP, 8-state):
---EE-TT--SSPEEHHHHHHHHHH-TTEEEEEE----HHHHHHHH-SS--TTEE-EEEEEESSEEEEEEEEEETTEEEEEEEEEEETTSHHHHHHHHHHTTSEEEEE----

Sequence (112 aa):
MRPEPADGWPDGPLSERAARDLLFDREDVVAVWVMDHDETTLSALVGPDPPDDAVVDVVLETEDAFEMYSYTHYETATRWVTFGEERKESEGGGTMRDTLADYRIVAGESES

Nearest PDB structures (foldseek):
  8ceo-assembly1_f  TM=4.879E-01  e=1.678E+00  Saccharomyces cerevisiae
  2hzm-assembly4_G  TM=4.306E-01  e=2.355E+00  Saccharomyces cerevisiae
  2j7q-assembly1_A  TM=3.893E-01  e=1.988E+00  Murid betaherpesvirus 1
  2hzm-assembly3_E  TM=3.499E-01  e=2.790E+00  Saccharomyces cerevisiae
  3nhq-assembly1_A  TM=2.819E-01  e=3.124E+00  Pseudomonas aeruginosa

Organism: NCBI:txid671145

Mean predicted aligned error: 3.44 Å